Protein AF-A0A7Z1S9R9-F1 (afdb_monomer_lite)

Radius of gyration: 13.01 Å; chains: 1; bounding box: 32×19×35 Å

Structure (mmCIF, N/CA/C/O backbone):
data_AF-A0A7Z1S9R9-F1
#
_entry.id   AF-A0A7Z1S9R9-F1
#
loop_
_atom_site.group_PDB
_atom_site.id
_atom_site.type_symbol
_atom_site.label_atom_id
_atom_site.label_alt_id
_atom_site.label_comp_id
_atom_site.label_asym_id
_atom_site.label_entity_id
_atom_site.label_seq_id
_atom_site.pdbx_PDB_ins_code
_atom_site.Cartn_x
_atom_site.Cartn_y
_atom_site.Cartn_z
_atom_site.occupancy
_atom_site.B_iso_or_equiv
_atom_site.auth_seq_id
_atom_site.auth_comp_id
_atom_site.auth_asym_id
_atom_site.auth_atom_id
_atom_site.pdbx_PDB_model_num
ATOM 1 N N . MET A 1 1 ? -14.011 -0.765 14.609 1.00 73.00 1 MET A N 1
ATOM 2 C CA . MET A 1 1 ? -13.128 0.203 13.939 1.00 73.00 1 MET A CA 1
ATOM 3 C C . MET A 1 1 ? -12.084 -0.586 13.156 1.00 73.00 1 MET A C 1
ATOM 5 O O . MET A 1 1 ? -11.386 -1.386 13.773 1.00 73.00 1 MET A O 1
ATOM 9 N N . PRO A 1 2 ? -12.083 -0.550 11.813 1.00 81.31 2 PRO A N 1
ATOM 10 C CA . PRO A 1 2 ? -11.036 -1.183 11.015 1.00 81.31 2 PRO A CA 1
ATOM 11 C C . PRO A 1 2 ? -9.734 -0.372 11.018 1.00 81.31 2 PRO A C 1
ATOM 13 O O . PRO A 1 2 ? -9.744 0.857 11.042 1.00 81.31 2 PRO A O 1
ATOM 16 N N . ASN A 1 3 ? -8.615 -1.087 10.912 1.00 88.12 3 ASN A N 1
ATOM 17 C CA . ASN A 1 3 ? -7.306 -0.498 10.664 1.00 88.12 3 ASN A CA 1
ATOM 18 C C . ASN A 1 3 ? -7.060 -0.366 9.161 1.00 88.12 3 ASN A C 1
ATOM 20 O O . ASN A 1 3 ? -7.263 -1.321 8.406 1.00 88.12 3 ASN A O 1
ATOM 24 N N . VAL A 1 4 ? -6.582 0.800 8.738 1.00 91.12 4 VAL A N 1
ATOM 25 C CA . VAL A 1 4 ? -6.267 1.099 7.341 1.00 91.12 4 VAL A CA 1
ATOM 26 C C . VAL A 1 4 ? -4.888 1.723 7.187 1.00 91.12 4 VAL A C 1
ATOM 28 O O . VAL A 1 4 ? -4.377 2.383 8.086 1.00 91.12 4 VAL A O 1
ATOM 31 N N . VAL A 1 5 ? -4.313 1.557 6.002 1.00 93.69 5 VAL A N 1
ATOM 32 C CA . VAL A 1 5 ? -3.092 2.228 5.546 1.00 93.69 5 VAL A CA 1
ATOM 33 C C . VAL A 1 5 ? -3.344 2.887 4.199 1.00 93.69 5 VAL A C 1
ATOM 35 O O . VAL A 1 5 ? -4.048 2.340 3.347 1.00 93.69 5 VAL A O 1
ATOM 38 N N . GLY A 1 6 ? -2.788 4.083 4.010 1.00 92.62 6 GLY A N 1
ATOM 39 C CA . GLY A 1 6 ? -2.944 4.839 2.769 1.00 92.62 6 GLY A CA 1
ATOM 40 C C . GLY A 1 6 ? -1.878 4.453 1.749 1.00 92.62 6 GLY A C 1
ATOM 41 O O . GLY A 1 6 ? -0.696 4.736 1.953 1.00 92.62 6 GLY A O 1
ATOM 42 N N . VAL A 1 7 ? -2.307 3.860 0.637 1.00 93.25 7 VAL A N 1
ATOM 43 C CA . VAL A 1 7 ? -1.454 3.378 -0.453 1.00 93.25 7 VAL A CA 1
ATOM 44 C C . VAL A 1 7 ? -1.665 4.251 -1.689 1.00 93.25 7 VAL A C 1
ATOM 46 O O . VAL A 1 7 ? -2.794 4.443 -2.143 1.00 93.25 7 VAL A O 1
ATOM 49 N N . GLN A 1 8 ? -0.576 4.794 -2.234 1.00 91.75 8 GLN A N 1
ATOM 50 C CA . GLN A 1 8 ? -0.584 5.610 -3.447 1.00 91.75 8 GLN A CA 1
ATOM 51 C C . GLN A 1 8 ? -0.023 4.829 -4.639 1.00 91.75 8 GLN A C 1
ATOM 53 O O . GLN A 1 8 ? 1.057 4.244 -4.553 1.00 91.75 8 GLN A O 1
ATOM 58 N N . PHE A 1 9 ? -0.727 4.874 -5.770 1.00 88.56 9 PHE A N 1
ATOM 59 C CA . PHE A 1 9 ? -0.299 4.245 -7.023 1.00 88.56 9 PHE A CA 1
ATOM 60 C C . PHE A 1 9 ? 0.342 5.275 -7.953 1.00 88.56 9 PHE A C 1
ATOM 62 O O . PHE A 1 9 ? -0.306 6.257 -8.319 1.00 88.56 9 PHE A O 1
ATOM 69 N N . GLN A 1 10 ? 1.584 5.033 -8.382 1.00 74.69 10 GLN A N 1
ATOM 70 C CA . GLN A 1 10 ? 2.355 5.969 -9.216 1.00 74.69 10 GLN A CA 1
ATOM 71 C C . GLN A 1 10 ? 1.660 6.272 -10.552 1.00 74.69 10 GLN A C 1
ATOM 73 O O . GLN A 1 10 ? 1.490 7.432 -10.912 1.00 74.69 10 GLN A O 1
ATOM 78 N N . LYS A 1 11 ? 1.149 5.243 -11.243 1.00 68.19 11 LYS A N 1
ATOM 79 C CA . LYS A 1 11 ? 0.530 5.396 -12.574 1.00 68.19 11 LYS A CA 1
ATOM 80 C C . LYS A 1 11 ? -0.740 6.252 -12.594 1.00 68.19 11 LYS A C 1
ATOM 82 O O . LYS A 1 11 ? -1.067 6.819 -13.628 1.00 68.19 11 LYS A O 1
ATOM 87 N N . ALA A 1 12 ? -1.478 6.316 -11.486 1.00 68.88 12 ALA A N 1
ATOM 88 C CA . ALA A 1 12 ? -2.760 7.023 -11.418 1.00 68.88 12 ALA A CA 1
ATOM 89 C C . ALA A 1 12 ? -2.737 8.242 -10.483 1.00 68.88 12 ALA A C 1
ATOM 91 O O . ALA A 1 12 ? -3.736 8.953 -10.401 1.00 68.88 12 ALA A O 1
ATOM 92 N N . GLY A 1 13 ? -1.663 8.434 -9.704 1.00 75.00 13 GLY A N 1
ATOM 93 C CA . GLY A 1 13 ? -1.601 9.407 -8.605 1.00 75.00 13 GLY A CA 1
ATOM 94 C C . GLY A 1 13 ? -2.634 9.169 -7.494 1.00 75.00 13 GLY A C 1
ATOM 95 O O . GLY A 1 13 ? -2.747 9.968 -6.565 1.00 75.00 13 GLY A O 1
ATOM 96 N N . LYS A 1 14 ? -3.405 8.079 -7.581 1.00 84.50 14 LYS A N 1
ATOM 97 C CA . LYS A 1 14 ? -4.567 7.816 -6.738 1.00 84.50 14 LYS A CA 1
ATOM 98 C C . LYS A 1 14 ? -4.119 7.291 -5.380 1.00 84.50 14 LYS A C 1
ATOM 100 O O . LYS A 1 14 ? -3.367 6.320 -5.318 1.00 84.50 14 LYS A O 1
ATOM 105 N N . LEU A 1 15 ? -4.615 7.917 -4.315 1.00 88.12 15 LEU A N 1
ATOM 106 C CA . LEU A 1 15 ? -4.511 7.420 -2.948 1.00 88.12 15 LEU A CA 1
ATOM 107 C C . LEU A 1 15 ? -5.765 6.607 -2.613 1.00 88.12 15 LEU A C 1
ATOM 109 O O . LEU A 1 15 ? -6.886 7.080 -2.803 1.00 88.12 15 LEU A O 1
ATOM 113 N N . GLU A 1 16 ? -5.579 5.394 -2.113 1.00 88.81 16 GLU A N 1
ATOM 114 C CA . GLU A 1 16 ? -6.653 4.534 -1.618 1.00 88.81 16 GLU A CA 1
ATOM 115 C C . GLU A 1 16 ? -6.248 3.912 -0.275 1.00 88.81 16 GLU A C 1
ATOM 117 O O . GLU A 1 16 ? -5.064 3.727 0.007 1.00 88.81 16 GLU A O 1
ATOM 122 N N . TYR A 1 17 ? -7.237 3.572 0.550 1.00 90.06 17 TYR A N 1
ATOM 123 C CA . TYR A 1 17 ? -7.017 2.930 1.843 1.00 90.06 17 TYR A CA 1
ATOM 124 C C . TYR A 1 17 ? -7.183 1.416 1.733 1.00 90.06 17 TYR A C 1
ATOM 126 O O . TYR A 1 17 ? -8.165 0.929 1.168 1.00 90.06 17 TYR A O 1
ATOM 134 N N . TYR A 1 18 ? -6.217 0.685 2.282 1.00 91.88 18 TYR A N 1
ATOM 135 C CA . TYR A 1 18 ? -6.197 -0.774 2.299 1.00 91.88 18 TYR A CA 1
ATOM 136 C C . TYR A 1 18 ? -6.107 -1.285 3.732 1.00 91.88 18 TYR A C 1
ATOM 138 O O . TYR A 1 18 ? -5.494 -0.651 4.591 1.00 91.88 18 TYR A O 1
ATOM 146 N N . ALA A 1 19 ? -6.697 -2.450 3.981 1.00 91.12 19 ALA A N 1
ATOM 147 C CA . ALA A 1 19 ? -6.500 -3.175 5.224 1.00 91.12 19 ALA A CA 1
ATOM 148 C C . ALA A 1 19 ? -5.115 -3.859 5.201 1.00 91.12 19 ALA A C 1
ATOM 150 O O . ALA A 1 19 ? -4.825 -4.617 4.266 1.00 91.12 19 ALA A O 1
ATOM 151 N N . PRO A 1 20 ? -4.259 -3.630 6.213 1.00 89.25 20 PRO A N 1
ATOM 152 C CA . PRO A 1 20 ? -2.948 -4.274 6.314 1.00 89.25 20 PRO A CA 1
ATOM 153 C C . PRO A 1 20 ? -3.040 -5.719 6.820 1.00 89.25 20 PRO A C 1
ATOM 155 O O . PRO A 1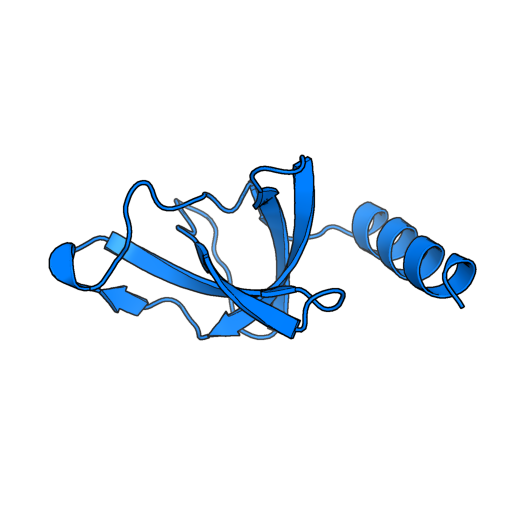 20 ? -2.081 -6.477 6.710 1.00 89.25 20 PRO A O 1
ATOM 158 N N . ASN A 1 21 ? -4.200 -6.130 7.344 1.00 86.38 21 ASN A N 1
ATOM 159 C CA . ASN A 1 21 ? -4.405 -7.429 7.982 1.00 86.38 21 ASN A CA 1
ATOM 160 C C . ASN A 1 21 ? -3.393 -7.657 9.117 1.00 86.38 21 ASN A C 1
ATOM 162 O O . ASN A 1 21 ? -3.426 -6.932 10.106 1.00 86.38 21 ASN A O 1
ATOM 166 N N . GLN A 1 22 ? -2.517 -8.653 8.983 1.00 85.38 22 GLN A N 1
ATOM 167 C CA . GLN A 1 22 ? -1.454 -8.976 9.943 1.00 85.38 22 GLN A CA 1
ATOM 168 C C . GLN A 1 22 ? -0.064 -8.533 9.456 1.00 85.38 22 GLN A C 1
ATOM 170 O O . GLN A 1 22 ? 0.944 -8.949 10.020 1.00 85.38 22 GLN A O 1
ATOM 175 N N . LEU A 1 23 ? 0.007 -7.744 8.380 1.00 88.06 23 LEU A N 1
ATOM 176 C CA . LEU A 1 23 ? 1.271 -7.266 7.833 1.00 88.06 23 LEU A CA 1
ATOM 177 C C . LEU A 1 23 ? 1.740 -6.026 8.584 1.00 88.06 23 LEU A C 1
ATOM 179 O O . LEU A 1 23 ? 0.984 -5.068 8.747 1.00 88.06 23 LEU A O 1
ATOM 183 N N . ASP A 1 24 ? 3.012 -6.044 8.965 1.00 89.12 24 ASP A N 1
ATOM 184 C CA . ASP A 1 24 ? 3.697 -4.881 9.508 1.00 89.12 24 ASP A CA 1
ATOM 185 C C . ASP A 1 24 ? 4.199 -3.996 8.358 1.00 89.12 24 ASP A C 1
ATOM 187 O O . ASP A 1 24 ? 5.148 -4.336 7.636 1.00 89.12 24 ASP A O 1
ATOM 191 N N . VAL A 1 25 ? 3.468 -2.909 8.115 1.00 91.44 25 VAL A N 1
ATOM 192 C CA . VAL A 1 25 ? 3.683 -1.981 7.001 1.00 91.44 25 VAL A CA 1
ATOM 193 C C . VAL A 1 25 ? 3.857 -0.564 7.526 1.00 91.44 25 VAL A C 1
ATOM 195 O O . VAL A 1 25 ? 3.029 -0.047 8.277 1.00 91.44 25 VAL A O 1
ATOM 198 N N . GLU A 1 26 ? 4.917 0.085 7.070 1.00 93.19 26 GLU A N 1
ATOM 199 C CA . GLU A 1 26 ? 5.322 1.420 7.482 1.00 93.19 26 GLU A CA 1
ATOM 200 C C . GLU A 1 26 ? 5.293 2.394 6.300 1.00 93.19 26 GLU A C 1
ATOM 202 O O . GLU A 1 26 ? 5.267 2.020 5.125 1.00 93.19 26 GLU A O 1
ATOM 207 N N . VAL A 1 27 ? 5.289 3.691 6.605 1.00 94.38 27 VAL A N 1
ATOM 208 C CA . VAL A 1 27 ? 5.394 4.727 5.572 1.00 94.38 27 VAL A CA 1
ATOM 209 C C . VAL A 1 27 ? 6.738 4.600 4.860 1.00 94.38 27 VAL A C 1
ATOM 211 O O . VAL A 1 27 ? 7.779 4.569 5.505 1.00 94.38 27 VAL A O 1
ATOM 214 N N . GLY A 1 28 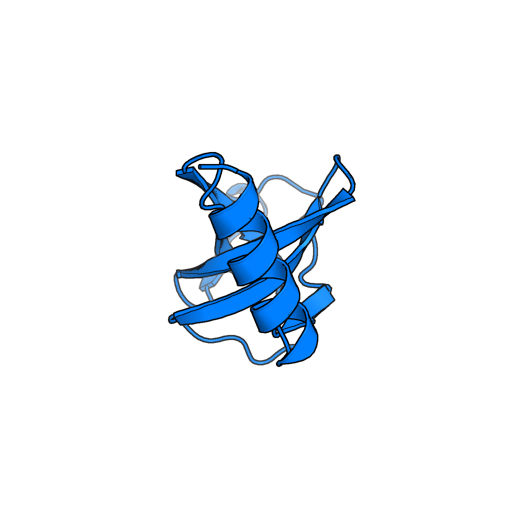? 6.713 4.588 3.527 1.00 92.12 28 GLY A N 1
ATOM 215 C CA . GLY A 1 28 ? 7.905 4.344 2.709 1.00 92.12 28 GLY A CA 1
ATOM 216 C C . GLY A 1 28 ? 7.991 2.921 2.164 1.00 92.12 28 GLY A C 1
ATOM 217 O O . GLY A 1 28 ? 8.697 2.693 1.184 1.00 92.12 28 GLY A O 1
ATOM 218 N N . ASP A 1 29 ? 7.235 1.980 2.735 1.00 93.25 29 ASP A N 1
ATOM 219 C CA . ASP A 1 29 ? 7.174 0.631 2.195 1.00 93.25 29 ASP A CA 1
ATOM 220 C C . ASP A 1 29 ? 6.465 0.599 0.845 1.00 93.25 29 ASP A C 1
ATOM 222 O O . ASP A 1 29 ? 5.475 1.296 0.590 1.00 93.25 29 ASP A O 1
ATOM 226 N N . TRP A 1 30 ? 6.936 -0.303 -0.004 1.00 93.06 30 TRP A N 1
ATOM 227 C CA . TRP A 1 30 ? 6.217 -0.713 -1.194 1.00 93.06 30 TRP A CA 1
ATOM 228 C C . TRP A 1 30 ? 5.442 -1.989 -0.906 1.00 93.06 30 TRP A C 1
ATOM 230 O O . TRP A 1 30 ? 5.939 -2.918 -0.265 1.00 93.06 30 TRP A O 1
ATOM 240 N N . VAL A 1 31 ? 4.205 -2.034 -1.381 1.00 93.62 31 VAL A N 1
ATOM 241 C CA . VAL A 1 31 ? 3.265 -3.112 -1.093 1.00 93.62 31 VAL A CA 1
ATOM 242 C C . VAL A 1 31 ? 2.591 -3.598 -2.363 1.00 93.62 31 VAL A C 1
ATOM 244 O O . VAL A 1 31 ? 2.311 -2.831 -3.285 1.00 93.62 31 VAL A O 1
ATOM 247 N N . VAL A 1 32 ? 2.304 -4.893 -2.378 1.00 92.06 32 VAL A N 1
ATOM 248 C CA . VAL A 1 32 ? 1.545 -5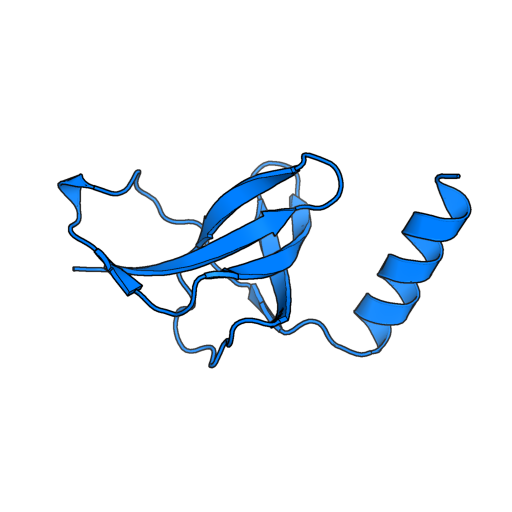.555 -3.431 1.00 92.06 32 VAL A CA 1
ATOM 249 C C . VAL A 1 32 ? 0.103 -5.690 -2.957 1.00 92.06 32 VAL A C 1
ATOM 251 O O . VAL A 1 32 ? -0.160 -6.238 -1.882 1.00 92.06 32 VAL A O 1
ATOM 254 N N . VAL A 1 33 ? -0.844 -5.194 -3.748 1.00 91.56 33 VAL A N 1
ATOM 255 C CA . VAL A 1 33 ? -2.271 -5.173 -3.401 1.00 91.56 33 VAL A CA 1
ATOM 256 C C . VAL A 1 33 ? -3.127 -5.844 -4.468 1.00 91.56 33 VAL A C 1
ATOM 258 O O . VAL A 1 33 ? -2.783 -5.851 -5.651 1.00 91.56 33 VAL A O 1
ATOM 261 N N . GLN A 1 34 ? -4.287 -6.362 -4.057 1.00 87.75 34 GLN A N 1
ATOM 262 C CA . GLN A 1 34 ? -5.307 -6.839 -4.987 1.00 87.75 34 GLN A CA 1
ATOM 263 C C . GLN A 1 34 ? -6.273 -5.699 -5.325 1.00 87.75 34 GLN A C 1
ATOM 265 O O . GLN A 1 34 ? -7.096 -5.286 -4.504 1.00 87.75 34 GLN A O 1
ATOM 270 N N . SER A 1 35 ? -6.204 -5.203 -6.556 1.00 82.44 35 SER A N 1
ATOM 271 C CA . SER A 1 35 ? -7.141 -4.224 -7.101 1.00 82.44 35 SER A CA 1
ATOM 272 C C . SER A 1 35 ? -8.210 -4.907 -7.966 1.00 82.44 35 SER A C 1
ATOM 274 O O . SER A 1 35 ? -8.132 -6.099 -8.274 1.00 82.44 35 SER A O 1
ATOM 276 N N . LYS A 1 36 ? -9.228 -4.140 -8.384 1.00 80.38 36 LYS A N 1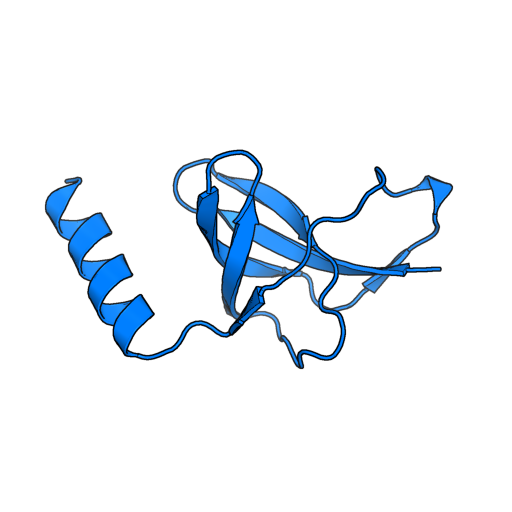
ATOM 277 C CA . LYS A 1 36 ? -10.270 -4.613 -9.316 1.00 80.38 36 LYS A CA 1
ATOM 278 C C . LYS A 1 36 ? -9.709 -4.998 -10.692 1.00 80.38 36 LYS A C 1
ATOM 280 O O . LYS A 1 36 ? -10.375 -5.720 -11.422 1.00 80.38 36 LYS A O 1
ATOM 285 N N . ARG A 1 37 ? -8.536 -4.475 -11.066 1.00 79.75 37 ARG A N 1
ATOM 286 C CA . ARG A 1 37 ? -7.896 -4.701 -12.373 1.00 79.75 37 ARG A CA 1
ATOM 287 C C . ARG A 1 37 ? -6.787 -5.753 -12.327 1.00 79.75 37 ARG A C 1
ATOM 289 O O . ARG A 1 37 ? -6.235 -6.072 -13.372 1.00 79.75 37 ARG A O 1
ATOM 296 N N . GLY A 1 38 ? -6.478 -6.291 -11.148 1.00 84.62 38 GLY A N 1
ATOM 297 C CA . GLY A 1 38 ? -5.409 -7.263 -10.953 1.00 84.62 38 GLY A CA 1
ATOM 298 C C . GLY A 1 38 ? -4.501 -6.893 -9.787 1.00 84.62 38 GLY A C 1
ATOM 299 O O . GLY A 1 38 ? -4.889 -6.136 -8.896 1.00 84.62 38 GLY A O 1
ATOM 300 N N . ILE A 1 39 ? -3.304 -7.470 -9.794 1.00 87.12 39 ILE A N 1
ATOM 301 C CA . ILE A 1 39 ? -2.262 -7.187 -8.811 1.00 87.12 39 ILE A CA 1
ATOM 302 C C . ILE A 1 39 ? -1.592 -5.864 -9.183 1.00 87.12 39 ILE A C 1
ATOM 304 O O . ILE A 1 39 ? -1.178 -5.677 -10.326 1.00 87.12 39 ILE A O 1
ATOM 308 N N . GLU A 1 40 ? -1.488 -4.953 -8.220 1.00 88.25 40 GLU A N 1
ATOM 309 C CA . GLU A 1 40 ? -0.828 -3.660 -8.400 1.00 88.25 40 GLU A CA 1
ATOM 310 C C . GLU A 1 40 ? 0.214 -3.426 -7.303 1.00 88.25 40 GLU A C 1
ATOM 312 O O . GLU A 1 40 ? 0.077 -3.913 -6.179 1.00 88.25 40 GLU A O 1
ATOM 317 N N . ILE A 1 41 ? 1.253 -2.662 -7.645 1.00 90.00 41 ILE A N 1
ATOM 318 C CA . ILE A 1 41 ? 2.281 -2.200 -6.711 1.00 90.00 41 ILE A CA 1
ATOM 319 C C . ILE A 1 41 ? 1.937 -0.769 -6.303 1.00 90.00 41 ILE A C 1
ATOM 321 O O . ILE A 1 41 ? 1.701 0.096 -7.152 1.00 90.00 41 ILE A O 1
ATOM 325 N N . GLY A 1 42 ? 1.900 -0.526 -4.998 1.00 91.88 42 GLY A N 1
ATOM 326 C CA . GLY A 1 42 ? 1.635 0.782 -4.417 1.00 91.88 42 GLY A CA 1
ATOM 327 C C . GLY A 1 42 ? 2.661 1.147 -3.354 1.00 91.88 42 GLY A C 1
ATOM 328 O O . GLY A 1 42 ? 3.340 0.288 -2.798 1.00 91.88 42 GLY A O 1
ATOM 329 N N . HIS A 1 43 ? 2.760 2.439 -3.067 1.00 93.56 43 HIS A N 1
ATOM 330 C CA . HIS A 1 43 ? 3.665 2.981 -2.060 1.00 93.56 43 HIS A CA 1
ATOM 331 C C . HIS A 1 43 ? 2.871 3.460 -0.846 1.00 93.56 43 HIS A C 1
ATOM 333 O O . HIS A 1 43 ? 1.938 4.258 -0.984 1.00 93.56 43 HIS A O 1
ATOM 339 N N . VAL A 1 44 ? 3.255 3.027 0.351 1.00 94.62 44 VAL A N 1
ATOM 340 C CA . VAL A 1 44 ? 2.613 3.445 1.599 1.00 94.62 44 VAL A CA 1
ATOM 341 C C . VAL A 1 44 ? 2.987 4.899 1.886 1.00 94.62 44 VAL A C 1
ATOM 343 O O . VAL A 1 44 ? 4.157 5.248 2.045 1.00 94.62 44 VAL A O 1
ATOM 346 N N . LYS A 1 45 ? 1.984 5.780 1.897 1.00 94.50 45 LYS A N 1
ATOM 347 C CA . LYS A 1 45 ? 2.146 7.223 2.160 1.00 94.50 45 LYS A CA 1
ATOM 348 C C . LYS A 1 45 ? 1.592 7.645 3.513 1.00 94.50 45 LYS A C 1
ATOM 350 O O . LYS A 1 45 ? 2.065 8.634 4.061 1.00 94.50 45 LYS A O 1
ATOM 355 N N . PHE A 1 46 ? 0.619 6.906 4.042 1.00 92.00 46 PHE A N 1
ATOM 356 C CA . PHE A 1 46 ? 0.049 7.158 5.362 1.00 92.00 46 PHE A CA 1
ATOM 357 C C . PHE A 1 46 ? 0.198 5.923 6.247 1.00 92.00 46 PHE A C 1
ATOM 359 O O . PHE A 1 46 ? -0.020 4.814 5.751 1.00 92.00 46 PHE A O 1
ATOM 366 N N . PRO A 1 47 ? 0.551 6.116 7.530 1.00 92.62 47 PRO A N 1
ATOM 367 C CA . PRO A 1 47 ? 0.750 5.023 8.469 1.00 92.62 47 PRO A CA 1
ATOM 368 C C . PRO A 1 47 ? -0.576 4.337 8.802 1.00 92.62 47 PRO A C 1
ATOM 370 O O . PRO A 1 47 ? -1.652 4.788 8.395 1.00 92.62 47 PRO A O 1
ATOM 373 N N . LEU A 1 48 ? -0.476 3.258 9.579 1.00 91.06 48 LEU A N 1
ATOM 374 C CA . LEU A 1 48 ? -1.622 2.585 10.169 1.00 91.06 48 LEU A CA 1
ATOM 375 C C . LEU A 1 48 ? -2.503 3.591 10.915 1.00 91.06 48 LEU A C 1
ATOM 377 O O . LEU A 1 48 ? -2.035 4.310 11.799 1.00 91.06 48 LEU A O 1
ATOM 381 N N . ARG A 1 49 ? -3.786 3.627 10.566 1.00 90.06 49 ARG A N 1
ATOM 382 C CA . ARG A 1 49 ? -4.788 4.452 11.228 1.00 90.06 49 ARG A CA 1
ATOM 383 C C . ARG A 1 49 ? -6.036 3.631 11.504 1.00 90.06 49 ARG A C 1
ATOM 385 O O . ARG A 1 49 ? -6.531 2.929 10.625 1.00 90.06 49 ARG A O 1
ATOM 392 N N . GLU A 1 50 ? -6.560 3.778 12.710 1.00 88.62 50 GLU A N 1
ATOM 393 C CA . GLU A 1 50 ? -7.887 3.296 13.065 1.00 88.62 50 GLU A CA 1
ATOM 394 C C . GLU A 1 50 ? -8.933 4.315 12.594 1.00 88.62 50 GLU A C 1
ATOM 396 O O . GLU A 1 50 ? -8.775 5.527 12.783 1.00 88.62 50 GLU A O 1
ATOM 401 N N . VAL A 1 51 ? -9.962 3.833 11.905 1.00 84.81 51 VAL A N 1
ATOM 402 C CA . VAL A 1 51 ? -11.031 4.661 11.335 1.00 84.81 51 VAL A CA 1
ATOM 403 C C . VAL A 1 51 ? -12.389 4.067 11.675 1.00 84.81 51 VAL A C 1
ATOM 405 O O . VAL A 1 51 ? -12.517 2.857 11.893 1.00 84.81 51 VAL A O 1
ATOM 408 N N . ASP A 1 52 ? -13.414 4.912 11.715 1.00 85.25 52 ASP A N 1
ATOM 409 C CA . ASP A 1 52 ? -14.784 4.457 11.899 1.00 85.25 52 ASP A CA 1
ATOM 410 C C . ASP A 1 52 ? -15.312 3.781 10.634 1.00 85.25 52 ASP A C 1
ATOM 412 O O . ASP A 1 52 ? -14.920 4.095 9.511 1.00 85.25 52 ASP A O 1
ATOM 416 N N . VAL A 1 53 ? -16.214 2.814 10.813 1.00 76.56 53 VAL A N 1
ATOM 417 C CA . VAL A 1 53 ? -16.811 2.062 9.692 1.00 76.56 53 VAL A CA 1
ATOM 418 C C . VAL A 1 53 ? -17.638 2.952 8.761 1.00 76.56 53 VAL A C 1
ATOM 420 O O . VAL A 1 53 ? -17.815 2.610 7.597 1.00 76.56 5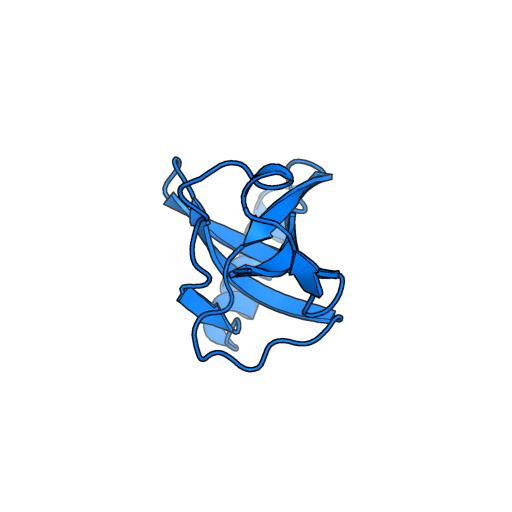3 VAL A O 1
ATOM 423 N N . GLU A 1 54 ? -18.120 4.083 9.272 1.00 82.12 54 GLU A N 1
ATOM 424 C CA . GLU A 1 54 ? -18.889 5.094 8.542 1.00 82.12 54 GLU A CA 1
ATOM 425 C C . GLU A 1 54 ? -17.990 5.977 7.660 1.00 82.12 54 GLU A C 1
ATOM 427 O O . GLU A 1 54 ? -18.429 6.445 6.610 1.00 82.12 54 GLU A O 1
ATOM 432 N N . ASP A 1 55 ? -16.713 6.125 8.030 1.00 79.19 55 ASP A N 1
ATOM 433 C CA . ASP A 1 55 ? -15.716 6.926 7.309 1.00 79.19 55 ASP A CA 1
ATOM 434 C C . ASP A 1 55 ? -15.016 6.147 6.181 1.00 79.19 55 ASP A C 1
ATOM 436 O O . ASP A 1 55 ? -14.209 6.707 5.431 1.00 79.19 55 ASP A O 1
ATOM 440 N N . VAL A 1 56 ? -15.302 4.846 6.036 1.00 74.69 56 VAL A N 1
ATOM 441 C CA . VAL A 1 56 ? -14.674 3.983 5.027 1.00 74.69 56 VAL A CA 1
ATOM 442 C C . VAL A 1 56 ? -15.674 3.287 4.119 1.00 74.69 56 VAL A C 1
ATOM 444 O O . VAL A 1 56 ? -16.699 2.756 4.533 1.00 74.69 56 VAL A O 1
ATOM 447 N N . THR A 1 57 ? -15.333 3.209 2.833 1.00 76.12 57 THR A N 1
ATOM 448 C CA . THR A 1 57 ? -16.108 2.421 1.871 1.00 76.12 57 THR A CA 1
ATOM 449 C C . THR A 1 57 ? -15.729 0.944 1.969 1.00 76.12 57 THR A C 1
ATOM 451 O O . THR A 1 57 ? -14.610 0.558 1.628 1.00 76.12 57 THR A O 1
ATOM 454 N N . LEU A 1 58 ? -16.675 0.111 2.408 1.00 74.00 58 LEU A N 1
ATOM 455 C CA . LEU A 1 58 ? -16.523 -1.343 2.489 1.00 74.00 58 LEU A CA 1
ATOM 456 C C . LEU A 1 58 ? -16.953 -2.048 1.180 1.00 74.00 58 LEU A C 1
ATOM 458 O O . LEU A 1 58 ? -17.846 -1.558 0.487 1.00 74.00 58 LEU A O 1
ATOM 462 N N . PRO A 1 59 ? -16.370 -3.218 0.844 1.00 77.94 59 PRO A N 1
ATOM 463 C CA . PRO A 1 59 ? -15.285 -3.887 1.560 1.00 77.94 59 PRO A CA 1
ATOM 464 C C . PRO A 1 59 ? -13.931 -3.210 1.313 1.00 77.94 59 PRO A C 1
ATOM 466 O O . PRO A 1 59 ? -13.592 -2.866 0.177 1.00 77.94 59 PRO A O 1
ATOM 469 N N . LEU A 1 60 ? -13.142 -3.064 2.382 1.00 79.38 60 LEU A N 1
ATOM 470 C CA . LEU A 1 60 ? -11.746 -2.655 2.257 1.00 79.38 60 LEU A CA 1
ATOM 471 C C . LEU A 1 60 ? -10.993 -3.697 1.432 1.00 79.38 60 LEU A C 1
ATOM 473 O O . LEU A 1 60 ? -11.146 -4.904 1.621 1.00 79.38 60 LEU A O 1
ATOM 477 N N . LYS A 1 61 ? -10.163 -3.216 0.513 1.00 88.06 61 LYS A N 1
ATOM 478 C CA . LYS A 1 61 ? -9.232 -4.076 -0.209 1.00 88.06 61 LYS A CA 1
ATOM 479 C C . LYS A 1 61 ? -8.057 -4.425 0.702 1.00 88.06 61 LYS A C 1
ATOM 481 O O . LYS A 1 61 ? -7.671 -3.634 1.561 1.00 88.06 61 LYS A O 1
ATOM 486 N N . ASN A 1 62 ? -7.456 -5.583 0.465 1.00 89.62 62 ASN A N 1
ATOM 487 C CA . ASN A 1 62 ? -6.369 -6.105 1.284 1.00 89.62 62 ASN A CA 1
ATOM 488 C C . ASN A 1 62 ? -5.000 -5.846 0.657 1.00 89.62 62 ASN A C 1
ATOM 490 O O . ASN A 1 62 ? -4.832 -5.955 -0.564 1.00 89.62 62 ASN A O 1
ATOM 494 N N . ILE A 1 63 ? -4.016 -5.576 1.513 1.00 92.50 63 ILE A N 1
ATOM 495 C CA . ILE A 1 63 ? -2.610 -5.755 1.157 1.00 92.50 63 ILE A CA 1
ATOM 496 C C . ILE A 1 63 ? -2.322 -7.256 1.117 1.00 92.50 63 ILE A C 1
ATOM 498 O O . ILE A 1 63 ? -2.681 -7.982 2.044 1.00 92.50 63 ILE A O 1
ATOM 502 N N . ILE A 1 64 ? -1.701 -7.715 0.028 1.00 92.00 64 ILE A N 1
ATOM 503 C CA . ILE A 1 64 ? -1.302 -9.116 -0.134 1.00 92.00 64 ILE A CA 1
ATOM 504 C C . ILE A 1 64 ? 0.002 -9.357 0.631 1.00 92.00 64 ILE A C 1
ATOM 506 O O . ILE A 1 64 ? 0.093 -10.306 1.404 1.00 92.00 64 ILE A O 1
ATOM 510 N N . ARG A 1 65 ? 1.014 -8.510 0.398 1.00 93.38 65 ARG A N 1
ATOM 511 C CA . ARG A 1 65 ? 2.346 -8.599 1.017 1.00 93.38 65 ARG A CA 1
ATOM 512 C C . ARG A 1 65 ? 3.164 -7.324 0.797 1.00 93.38 65 ARG A C 1
ATOM 514 O O . ARG A 1 65 ? 2.809 -6.494 -0.042 1.00 93.38 65 ARG A O 1
ATOM 521 N N . LYS A 1 66 ? 4.290 -7.206 1.505 1.00 92.62 66 LYS A N 1
ATOM 522 C CA . LYS A 1 66 ? 5.350 -6.242 1.169 1.00 92.62 66 LYS A CA 1
ATOM 523 C C . LYS A 1 66 ? 6.014 -6.636 -0.154 1.00 92.62 66 LYS A C 1
ATOM 525 O O . LYS A 1 66 ? 6.079 -7.821 -0.501 1.00 92.62 66 LYS A O 1
ATOM 530 N N . MET A 1 67 ? 6.468 -5.629 -0.887 1.00 90.88 67 MET A N 1
ATOM 531 C CA . MET A 1 67 ? 7.232 -5.800 -2.115 1.00 90.88 67 MET A CA 1
ATOM 532 C C . MET A 1 67 ? 8.569 -6.479 -1.798 1.00 90.88 67 MET A C 1
ATOM 534 O O . MET A 1 67 ? 9.236 -6.096 -0.837 1.00 90.88 67 MET A O 1
ATOM 538 N N . ASN A 1 68 ? 8.944 -7.490 -2.579 1.00 87.94 68 ASN A N 1
ATOM 539 C CA . ASN A 1 68 ? 10.241 -8.158 -2.460 1.00 87.94 68 ASN A CA 1
ATOM 540 C C . ASN A 1 68 ? 11.221 -7.654 -3.542 1.00 87.94 68 ASN A C 1
ATOM 542 O O . ASN A 1 68 ? 10.903 -6.737 -4.301 1.00 87.94 68 ASN A O 1
ATOM 546 N N . GLU A 1 69 ? 12.428 -8.217 -3.590 1.00 85.12 69 GLU A N 1
ATOM 547 C CA . GLU A 1 69 ? 13.454 -7.826 -4.569 1.00 85.12 69 GLU A CA 1
ATOM 548 C C . GLU A 1 69 ? 13.045 -8.157 -6.017 1.00 85.12 69 GLU A C 1
ATOM 550 O O . GLU A 1 69 ? 13.225 -7.325 -6.904 1.00 85.12 69 GLU A O 1
ATOM 555 N N . ASP A 1 70 ? 12.398 -9.302 -6.258 1.00 82.81 70 ASP A N 1
ATOM 556 C CA . ASP A 1 70 ? 11.912 -9.678 -7.597 1.00 82.81 70 ASP A CA 1
ATOM 557 C C . ASP A 1 70 ? 10.860 -8.691 -8.136 1.00 82.81 70 ASP A C 1
ATOM 559 O O . ASP A 1 70 ? 10.845 -8.325 -9.319 1.00 82.81 70 ASP A O 1
ATOM 563 N N . ASP A 1 71 ? 9.965 -8.232 -7.257 1.00 82.81 71 ASP A N 1
ATOM 564 C CA . ASP A 1 71 ? 8.979 -7.213 -7.595 1.00 82.81 71 ASP A CA 1
ATOM 565 C C . ASP A 1 71 ? 9.655 -5.872 -7.895 1.00 82.81 71 ASP A C 1
ATOM 567 O O . ASP A 1 71 ? 9.205 -5.173 -8.800 1.00 82.81 71 ASP A O 1
ATOM 571 N N . GLN A 1 72 ? 10.719 -5.509 -7.160 1.00 82.69 72 GLN A N 1
ATOM 572 C CA . GLN A 1 72 ? 11.492 -4.291 -7.426 1.00 82.69 72 GLN A CA 1
ATOM 5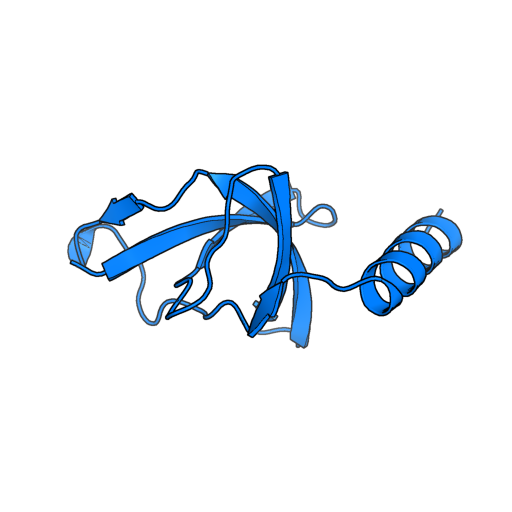73 C C . GLN A 1 72 ? 12.067 -4.326 -8.835 1.00 82.69 72 GLN A C 1
ATOM 575 O O . GLN A 1 72 ? 11.853 -3.385 -9.600 1.00 82.69 72 GLN A O 1
ATOM 580 N N . GLU A 1 73 ? 12.755 -5.408 -9.203 1.00 83.19 73 GLU A N 1
ATOM 581 C CA . GLU A 1 73 ? 13.326 -5.546 -10.543 1.00 83.19 73 GLU A CA 1
ATOM 582 C C . GLU A 1 73 ? 12.249 -5.448 -11.624 1.00 83.19 73 GLU A C 1
ATOM 584 O O . GLU A 1 73 ? 12.395 -4.702 -12.595 1.00 83.19 73 GLU A O 1
ATOM 589 N N . THR A 1 74 ? 11.131 -6.148 -11.425 1.00 80.81 74 THR A N 1
ATOM 590 C CA . THR A 1 74 ? 9.995 -6.126 -12.351 1.00 80.81 74 THR A CA 1
ATOM 591 C C . THR A 1 74 ? 9.386 -4.730 -12.460 1.00 80.81 74 THR A C 1
ATOM 593 O O . THR A 1 74 ? 9.085 -4.263 -13.558 1.00 80.81 74 THR A O 1
ATOM 596 N N . TYR A 1 75 ? 9.219 -4.038 -11.335 1.00 80.31 75 TYR A N 1
ATOM 597 C CA . TYR A 1 75 ? 8.666 -2.692 -11.274 1.00 80.31 75 TYR A CA 1
ATOM 598 C C . TYR A 1 75 ? 9.561 -1.687 -12.006 1.00 80.31 75 TYR A C 1
ATOM 600 O O . TYR A 1 75 ? 9.085 -0.989 -12.902 1.00 80.31 75 TYR A O 1
ATOM 608 N N . TYR A 1 76 ? 10.863 -1.669 -11.708 1.00 79.62 76 TYR A N 1
ATOM 609 C CA . TYR A 1 76 ? 11.811 -0.773 -12.371 1.00 79.62 76 TYR A CA 1
ATOM 610 C C . TYR A 1 76 ? 11.974 -1.088 -13.856 1.00 79.62 76 TYR A C 1
ATOM 612 O O . TYR A 1 76 ? 12.125 -0.169 -14.660 1.00 79.62 76 TYR A O 1
ATOM 620 N N . ARG A 1 77 ? 11.913 -2.365 -14.248 1.00 80.12 77 ARG A N 1
ATOM 621 C CA . ARG A 1 77 ? 11.895 -2.756 -15.661 1.00 80.12 77 ARG A CA 1
ATOM 622 C C . ARG A 1 77 ? 10.649 -2.225 -16.366 1.00 80.12 77 ARG A C 1
ATOM 624 O O . ARG A 1 77 ? 10.770 -1.597 -17.410 1.00 80.12 77 ARG A O 1
ATOM 631 N N . ASN A 1 78 ? 9.476 -2.404 -15.764 1.00 77.12 78 ASN A N 1
ATOM 632 C CA . ASN A 1 78 ? 8.214 -1.915 -16.314 1.00 77.12 78 ASN A CA 1
ATOM 633 C C . ASN A 1 78 ? 8.150 -0.382 -16.397 1.00 77.12 78 ASN A C 1
ATOM 635 O O . ASN A 1 78 ? 7.518 0.136 -17.311 1.00 77.12 78 ASN A O 1
ATOM 639 N N . GLU A 1 79 ? 8.761 0.348 -15.457 1.00 76.31 79 GLU A N 1
ATOM 640 C CA . GLU A 1 79 ? 8.883 1.811 -15.555 1.00 76.31 79 GLU A CA 1
ATOM 641 C C . GLU A 1 79 ? 9.843 2.239 -16.669 1.00 76.31 79 GLU A C 1
ATOM 643 O O . GLU A 1 79 ? 9.567 3.216 -17.360 1.00 76.31 79 GLU A O 1
ATOM 648 N N . ARG A 1 80 ? 10.948 1.511 -16.878 1.00 73.69 80 ARG A N 1
ATOM 649 C CA . ARG A 1 80 ? 11.900 1.801 -17.961 1.00 73.69 80 ARG A CA 1
ATOM 650 C C . ARG A 1 80 ? 11.309 1.548 -19.344 1.00 73.69 80 ARG A C 1
ATOM 652 O O . ARG A 1 80 ? 11.495 2.382 -20.214 1.00 73.69 80 ARG A O 1
ATOM 659 N N . ASP A 1 81 ? 10.596 0.439 -19.526 1.00 72.56 81 ASP A N 1
ATOM 660 C CA . ASP A 1 81 ? 10.023 0.053 -20.824 1.00 72.56 81 ASP A CA 1
ATOM 661 C C . ASP A 1 81 ? 8.777 0.887 -21.202 1.00 72.56 81 ASP A C 1
ATOM 663 O O . ASP A 1 81 ? 8.323 0.845 -22.344 1.00 72.56 81 ASP A O 1
ATOM 667 N N . ALA A 1 82 ? 8.195 1.625 -20.247 1.00 65.00 82 ALA A N 1
ATOM 668 C CA . ALA A 1 82 ? 7.026 2.481 -20.461 1.00 65.00 82 ALA A CA 1
ATOM 669 C C . ALA A 1 82 ? 7.365 3.936 -20.857 1.00 65.00 82 ALA A C 1
ATOM 671 O O . ALA A 1 82 ? 6.435 4.696 -21.139 1.00 65.00 82 ALA A O 1
ATOM 672 N N . ASN A 1 83 ? 8.651 4.312 -20.856 1.00 52.81 83 ASN A N 1
ATOM 673 C CA . ASN A 1 83 ? 9.177 5.613 -21.300 1.00 52.81 83 ASN A CA 1
ATOM 674 C C . ASN A 1 83 ? 9.814 5.498 -22.689 1.00 52.81 83 ASN A C 1
ATOM 676 O O . ASN A 1 83 ? 9.682 6.471 -23.464 1.00 52.81 83 ASN A O 1
#

Secondary structure (DSSP, 8-state):
--EEEEEE-TTT--EEEEE-TT----TT-EEEEEETTEEEEEEEEEEEEE--TTSS-SSPEEEEEE--HHHHHHHHHHHHHT-

InterPro domains:
  IPR047767 PSP1-like [PTHR43830] (2-81)

Foldseek 3Di:
DAKWFWWAAPVVRDIDIAGADPADDDQQWWFWWQDPVGIGITGTHGGIDDDDPVVDDPPGTHTPYTDDPVNVVVVVVVVVVVD

pLDDT: mean 85.17, std 7.99, range [52.81, 94.62]

Organism: Staphylococcus aureus (NCBI:txid1280)

Sequence (83 aa):
MPNVVGVQFQKAGKLEYYAPNQLDVEVGDWVVVQSKRGIEIGHVKFPLREVDVEDVTLPLKNIIRKMNEDDQETYYRNERDAN